Protein AF-A0A0C3DC22-F1 (afdb_monomer_lite)

Structure (mmCIF, N/CA/C/O backbone):
data_AF-A0A0C3DC22-F1
#
_entry.id   AF-A0A0C3DC22-F1
#
loop_
_atom_site.group_PDB
_atom_site.id
_atom_site.type_symbol
_atom_site.label_atom_id
_atom_site.label_alt_id
_atom_site.label_comp_id
_atom_site.label_asym_id
_atom_site.label_entity_id
_atom_site.label_seq_id
_atom_site.pdbx_PD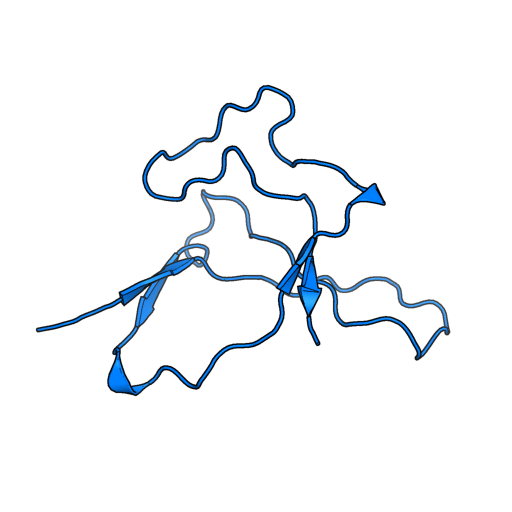B_ins_code
_atom_site.Cartn_x
_atom_site.Cartn_y
_atom_site.Cartn_z
_atom_site.occupancy
_atom_site.B_iso_or_equiv
_atom_site.auth_seq_id
_atom_site.auth_comp_id
_atom_site.auth_asym_id
_atom_site.auth_atom_id
_atom_site.pdbx_PDB_model_num
ATOM 1 N N . ILE A 1 1 ? 4.511 -16.015 -18.039 1.00 81.69 1 ILE A N 1
ATOM 2 C CA . ILE A 1 1 ? 5.370 -15.482 -16.967 1.00 81.69 1 ILE A CA 1
ATOM 3 C C . ILE A 1 1 ? 4.429 -14.809 -16.003 1.00 81.69 1 ILE A C 1
ATOM 5 O O . ILE A 1 1 ? 3.603 -14.022 -16.462 1.00 81.69 1 ILE A O 1
ATOM 9 N N . ASP A 1 2 ? 4.478 -15.214 -14.746 1.00 92.19 2 ASP A N 1
ATOM 10 C CA . ASP A 1 2 ? 3.561 -14.731 -13.723 1.00 92.19 2 ASP A CA 1
ATOM 11 C C . ASP A 1 2 ? 4.272 -13.650 -12.912 1.00 92.19 2 ASP A C 1
ATOM 13 O O . ASP A 1 2 ? 5.479 -13.724 -12.696 1.00 92.19 2 ASP A O 1
ATOM 17 N N . PHE A 1 3 ? 3.544 -12.604 -12.540 1.00 94.06 3 PHE A N 1
ATOM 18 C CA . PHE A 1 3 ? 4.063 -11.500 -11.743 1.00 94.06 3 PHE A CA 1
ATOM 19 C C . PHE A 1 3 ? 2.938 -10.901 -10.909 1.00 94.06 3 PHE A C 1
ATOM 21 O O . PHE A 1 3 ? 1.776 -10.881 -11.324 1.00 94.06 3 PHE A O 1
ATOM 28 N N . LEU A 1 4 ? 3.294 -10.369 -9.747 1.00 94.50 4 LEU A N 1
ATOM 29 C CA . LEU A 1 4 ? 2.402 -9.572 -8.918 1.00 94.50 4 LEU A CA 1
ATOM 30 C C . LEU A 1 4 ? 2.687 -8.099 -9.168 1.00 94.50 4 LEU A C 1
ATOM 32 O O . LEU A 1 4 ? 3.835 -7.673 -9.093 1.00 94.50 4 LEU A O 1
ATOM 36 N N . TRP A 1 5 ? 1.646 -7.320 -9.449 1.00 95.06 5 TRP A N 1
ATOM 37 C CA . TRP A 1 5 ? 1.731 -5.865 -9.406 1.00 95.06 5 TRP A CA 1
ATOM 38 C C . TRP A 1 5 ? 1.474 -5.414 -7.970 1.00 95.06 5 TRP A C 1
ATOM 40 O O . TRP A 1 5 ? 0.404 -5.685 -7.422 1.00 95.06 5 TRP A O 1
ATOM 50 N N . VAL A 1 6 ? 2.463 -4.776 -7.353 1.00 94.56 6 VAL A N 1
ATOM 51 C CA . VAL A 1 6 ? 2.431 -4.399 -5.936 1.00 94.56 6 VAL A CA 1
ATOM 52 C C . VAL A 1 6 ? 2.545 -2.892 -5.766 1.00 94.56 6 VAL A C 1
ATOM 54 O O . VAL A 1 6 ? 3.064 -2.189 -6.636 1.00 94.56 6 VAL A O 1
ATOM 57 N N . ARG A 1 7 ? 2.076 -2.412 -4.615 1.00 95.31 7 ARG A N 1
ATOM 58 C CA . ARG A 1 7 ? 2.243 -1.039 -4.141 1.00 95.31 7 ARG A CA 1
ATOM 59 C C . ARG A 1 7 ? 3.038 -1.070 -2.844 1.00 95.31 7 ARG A C 1
ATOM 61 O O . ARG A 1 7 ? 2.704 -1.841 -1.946 1.00 95.31 7 ARG A O 1
ATOM 68 N N . TRP A 1 8 ? 4.081 -0.259 -2.764 1.00 95.75 8 TRP A N 1
ATOM 69 C CA . TRP A 1 8 ? 5.026 -0.292 -1.656 1.00 95.75 8 TRP A CA 1
ATOM 70 C C . TRP A 1 8 ? 4.616 0.658 -0.536 1.00 95.75 8 TRP A C 1
ATOM 72 O O . TRP A 1 8 ? 4.123 1.755 -0.789 1.00 95.75 8 TRP A O 1
ATOM 82 N N . TYR A 1 9 ? 4.851 0.236 0.702 1.00 95.25 9 TYR A N 1
ATOM 83 C CA . TYR A 1 9 ? 4.846 1.125 1.856 1.00 95.25 9 TYR A CA 1
ATOM 84 C C . TYR A 1 9 ? 6.224 1.770 2.019 1.00 95.25 9 TYR A C 1
ATOM 86 O O . TYR A 1 9 ? 7.244 1.145 1.730 1.00 95.25 9 TYR A O 1
ATOM 94 N N . GLN A 1 10 ? 6.251 2.993 2.537 1.00 94.88 10 GLN A N 1
ATOM 95 C CA . GLN A 1 10 ? 7.456 3.647 3.033 1.00 94.88 10 GLN A CA 1
ATOM 96 C C . GLN A 1 10 ? 7.384 3.773 4.554 1.00 94.88 10 GLN A C 1
ATOM 98 O O . GLN A 1 10 ? 6.313 4.010 5.117 1.00 94.88 10 GLN A O 1
ATOM 103 N N . HIS A 1 11 ? 8.527 3.600 5.212 1.00 92.56 11 HIS A N 1
ATOM 104 C CA . HIS A 1 11 ? 8.636 3.766 6.655 1.00 92.56 11 HIS A CA 1
ATOM 105 C C . HIS A 1 11 ? 8.552 5.248 7.024 1.00 92.56 11 HIS A C 1
ATOM 107 O O . HIS A 1 11 ? 9.206 6.081 6.395 1.00 92.56 11 HIS A O 1
ATOM 113 N N . MET A 1 12 ? 7.762 5.571 8.043 1.00 87.81 12 MET A N 1
ATOM 114 C CA . MET A 1 12 ? 7.743 6.901 8.633 1.00 87.81 12 MET A CA 1
ATOM 115 C C . MET A 1 12 ? 8.756 6.945 9.769 1.00 87.81 12 MET A C 1
ATOM 117 O O . MET A 1 12 ? 8.628 6.237 10.764 1.00 87.81 12 MET A O 1
ATOM 121 N N . GLU A 1 13 ? 9.767 7.798 9.628 1.00 70.88 13 GLU A N 1
ATOM 122 C CA . GLU A 1 13 ? 10.571 8.228 10.768 1.00 70.88 13 GLU A CA 1
ATOM 123 C C . GLU A 1 13 ? 9.692 9.142 11.632 1.00 70.88 13 GLU A C 1
ATOM 125 O O . GLU A 1 13 ? 9.708 10.363 11.492 1.00 70.88 13 GLU A O 1
ATOM 130 N N . GLU A 1 14 ? 8.845 8.567 12.488 1.00 61.84 14 GLU A N 1
ATOM 131 C CA . GLU A 1 14 ? 8.326 9.350 13.605 1.00 61.84 14 GLU A CA 1
ATOM 132 C C . GLU A 1 14 ? 9.528 9.740 14.472 1.00 61.84 14 GLU A C 1
ATOM 134 O O . GLU A 1 14 ? 10.364 8.892 14.800 1.00 61.84 14 GLU A O 1
ATOM 139 N N . ASP A 1 15 ? 9.616 11.024 14.845 1.00 51.62 15 ASP A N 1
ATOM 140 C CA . ASP A 1 15 ? 10.436 11.490 15.964 1.00 51.62 15 ASP A CA 1
ATOM 141 C C . ASP A 1 15 ? 9.920 10.774 17.219 1.00 51.62 15 ASP A C 1
ATOM 143 O O . ASP A 1 15 ? 9.123 11.308 17.995 1.00 51.62 15 ASP A O 1
ATOM 147 N N . ALA A 1 16 ? 10.324 9.516 17.390 1.00 50.28 16 ALA A N 1
ATOM 148 C CA . ALA A 1 16 ? 10.020 8.688 18.534 1.00 50.28 16 ALA A CA 1
ATOM 149 C C . ALA A 1 16 ? 10.793 9.276 19.711 1.00 50.28 16 ALA A C 1
ATOM 151 O O . ALA A 1 16 ? 11.876 8.827 20.095 1.00 50.28 16 ALA A O 1
ATOM 152 N N . GLY A 1 17 ? 10.244 10.348 20.271 1.00 47.62 17 GLY A N 1
ATOM 153 C CA . GLY A 1 17 ? 10.630 10.868 21.559 1.00 47.62 17 GLY A CA 1
ATOM 154 C C . GLY A 1 17 ? 10.440 9.763 22.585 1.00 47.62 17 GLY A C 1
ATOM 155 O O . GLY A 1 17 ? 9.350 9.597 23.107 1.00 47.62 17 GLY A O 1
ATOM 156 N N . LEU A 1 18 ? 11.513 9.025 22.868 1.00 45.41 18 LEU A N 1
ATOM 157 C CA . LEU A 1 18 ? 11.738 8.238 24.084 1.00 45.41 18 LEU A CA 1
ATOM 158 C C . LEU A 1 18 ? 10.655 7.220 24.489 1.00 45.41 18 LEU A C 1
ATOM 160 O O . LEU A 1 18 ? 10.715 6.739 25.618 1.00 45.41 18 LEU A O 1
ATOM 164 N N . ASP A 1 19 ? 9.721 6.842 23.618 1.00 53.34 19 ASP A N 1
ATOM 165 C CA . ASP A 1 19 ? 8.739 5.802 23.929 1.00 53.34 19 ASP A CA 1
ATOM 166 C C . ASP A 1 19 ? 8.970 4.583 23.033 1.00 53.34 19 ASP A C 1
ATOM 168 O O . ASP A 1 19 ? 8.384 4.419 21.967 1.00 53.34 19 ASP A O 1
ATOM 172 N N . ALA A 1 20 ? 9.879 3.711 23.477 1.00 57.34 20 ALA A N 1
ATOM 173 C CA . ALA A 1 20 ? 10.307 2.482 22.798 1.00 57.34 20 ALA A CA 1
ATOM 174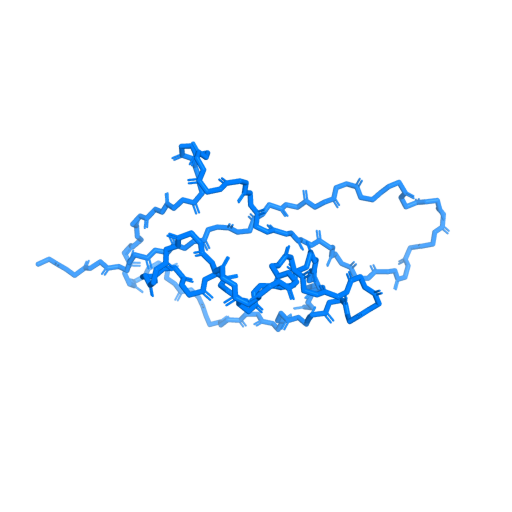 C C . ALA A 1 20 ? 9.208 1.393 22.693 1.00 57.34 20 ALA A C 1
ATOM 176 O O . ALA A 1 20 ? 9.519 0.215 22.525 1.00 57.34 20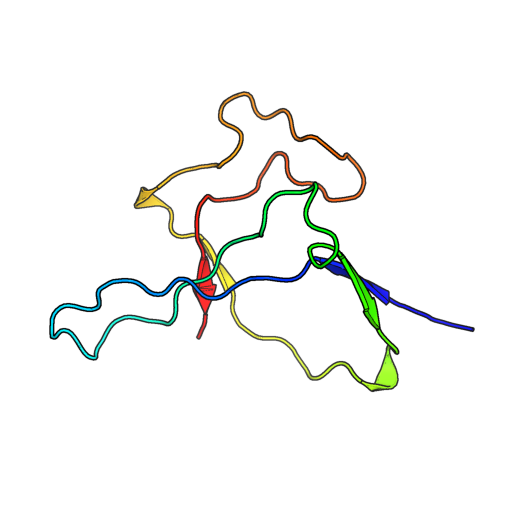 ALA A O 1
ATOM 177 N N . SER A 1 21 ? 7.937 1.775 22.845 1.00 64.38 21 SER A N 1
ATOM 178 C CA . SER A 1 21 ? 6.774 0.882 22.895 1.00 64.38 21 SER A CA 1
ATOM 179 C C . SER A 1 21 ? 5.787 1.092 21.737 1.00 64.38 21 SER A C 1
ATOM 181 O O . SER A 1 21 ? 4.744 0.438 21.717 1.00 64.38 21 SER A O 1
ATOM 183 N N . ALA A 1 22 ? 6.066 2.007 20.802 1.00 73.94 22 ALA A N 1
ATOM 184 C CA . ALA A 1 22 ? 5.220 2.236 19.629 1.00 73.94 22 ALA A CA 1
ATOM 185 C C . ALA A 1 22 ? 5.546 1.238 18.502 1.00 73.94 22 ALA A C 1
ATOM 187 O O . ALA A 1 22 ? 6.705 0.882 18.304 1.00 73.94 22 ALA A O 1
ATOM 188 N N . LEU A 1 23 ? 4.512 0.773 17.789 1.00 86.19 23 LEU A N 1
ATOM 189 C CA . LEU A 1 23 ? 4.668 -0.055 16.587 1.00 86.19 23 LEU A CA 1
ATOM 190 C C . LEU A 1 23 ? 5.260 0.773 15.443 1.00 86.19 23 LEU A C 1
ATOM 192 O O . LEU A 1 23 ? 4.966 1.967 15.344 1.00 86.19 23 LEU A O 1
ATOM 196 N N . ASP A 1 24 ? 6.004 0.118 14.549 1.00 89.25 24 ASP A N 1
ATOM 197 C CA . ASP A 1 24 ? 6.518 0.754 13.336 1.00 89.25 24 ASP A CA 1
ATOM 198 C C . ASP A 1 24 ? 5.362 1.337 12.515 1.00 89.25 24 ASP A C 1
ATOM 200 O O . ASP A 1 24 ? 4.311 0.706 12.331 1.00 89.25 24 ASP A O 1
ATOM 204 N N . CYS A 1 25 ? 5.566 2.558 12.027 1.00 91.25 25 CYS A N 1
ATOM 205 C CA . CYS A 1 25 ? 4.576 3.315 11.279 1.00 91.25 25 CYS A CA 1
ATOM 206 C C . CYS A 1 25 ? 4.989 3.401 9.809 1.00 91.25 25 CYS A C 1
ATOM 208 O O . CYS A 1 25 ? 6.138 3.695 9.474 1.00 91.25 25 CYS A O 1
ATOM 210 N N . VAL A 1 26 ? 4.039 3.158 8.912 1.00 94.94 26 VAL A N 1
ATOM 211 C CA . VAL A 1 26 ? 4.243 3.213 7.466 1.00 94.94 26 VAL A CA 1
ATOM 212 C C . VAL A 1 26 ? 3.120 3.977 6.778 1.00 94.94 26 VAL A C 1
ATOM 214 O O . VAL A 1 26 ? 1.998 4.074 7.277 1.00 94.94 26 VAL A O 1
ATOM 217 N N . CYS A 1 27 ? 3.394 4.490 5.586 1.00 95.75 27 CYS A N 1
ATOM 218 C CA . CYS A 1 27 ? 2.381 5.068 4.708 1.00 95.75 27 CYS A CA 1
ATOM 219 C C . CYS A 1 27 ? 2.650 4.696 3.251 1.00 95.75 27 CYS A C 1
ATOM 221 O O . CYS A 1 27 ? 3.696 4.136 2.920 1.00 95.75 27 CYS A O 1
ATOM 223 N N . PHE A 1 28 ? 1.706 4.997 2.363 1.00 96.00 28 PHE A N 1
ATOM 224 C CA . PHE A 1 28 ? 1.986 4.921 0.936 1.00 96.00 28 PHE A CA 1
ATOM 225 C C . PHE A 1 28 ? 2.752 6.173 0.484 1.00 96.00 28 PHE A C 1
ATOM 227 O O . PHE A 1 28 ? 2.368 7.285 0.858 1.00 96.00 28 PHE A O 1
ATOM 234 N N . PRO A 1 29 ? 3.800 6.033 -0.345 1.00 95.00 29 PRO A N 1
ATOM 235 C CA . PRO A 1 29 ? 4.414 7.178 -1.000 1.00 95.00 29 PRO A CA 1
ATOM 236 C C . PRO A 1 29 ? 3.420 7.840 -1.973 1.00 95.00 29 PRO A C 1
ATOM 238 O O . PRO A 1 29 ? 2.412 7.229 -2.361 1.00 95.00 29 PRO A O 1
ATOM 241 N N . PRO A 1 30 ? 3.685 9.090 -2.401 1.00 92.94 30 PRO A N 1
ATOM 242 C CA . PRO A 1 30 ? 2.883 9.747 -3.425 1.00 92.94 30 PRO A CA 1
ATOM 243 C C . PRO A 1 30 ? 2.734 8.868 -4.673 1.00 92.94 30 PRO A C 1
ATOM 245 O O . PRO A 1 30 ? 3.699 8.272 -5.135 1.00 92.94 30 PRO A O 1
ATOM 248 N N . MET A 1 31 ? 1.545 8.836 -5.284 1.00 91.50 31 MET A N 1
ATOM 249 C CA . MET A 1 31 ? 1.301 7.992 -6.468 1.00 91.50 31 MET A CA 1
ATOM 250 C C . MET A 1 31 ? 2.198 8.308 -7.675 1.00 91.50 31 MET A C 1
ATOM 252 O O . MET A 1 31 ? 2.336 7.470 -8.560 1.00 91.50 31 MET A O 1
ATOM 256 N N . ALA A 1 32 ? 2.760 9.518 -7.731 1.00 92.50 32 ALA A N 1
ATOM 257 C CA . ALA A 1 32 ? 3.678 9.943 -8.783 1.00 92.50 32 ALA A CA 1
ATOM 258 C C . ALA A 1 32 ? 5.140 9.537 -8.521 1.00 92.50 32 ALA A C 1
ATOM 260 O O . ALA A 1 32 ? 5.991 9.804 -9.367 1.00 92.50 32 ALA A O 1
ATOM 261 N N . ASP A 1 33 ? 5.435 8.941 -7.364 1.00 95.12 33 ASP A N 1
ATOM 262 C CA . ASP A 1 33 ? 6.764 8.439 -7.035 1.00 95.12 33 ASP A CA 1
ATOM 263 C C . ASP A 1 33 ? 7.105 7.221 -7.908 1.00 95.12 33 ASP A C 1
ATOM 265 O O . ASP A 1 33 ? 6.294 6.304 -8.076 1.00 95.12 33 ASP A O 1
ATOM 269 N N . GLU A 1 34 ? 8.310 7.213 -8.478 1.00 94.19 34 GLU A N 1
ATOM 270 C CA . GLU A 1 34 ? 8.769 6.153 -9.381 1.00 94.19 34 GLU A CA 1
ATOM 271 C C . GLU A 1 34 ? 8.925 4.789 -8.691 1.00 94.19 34 GLU A C 1
ATOM 273 O O . GLU A 1 34 ? 8.926 3.752 -9.356 1.00 94.19 34 GLU A O 1
ATOM 278 N N . HIS A 1 35 ? 8.998 4.778 -7.361 1.00 94.25 35 HIS A N 1
ATOM 279 C CA . HIS A 1 35 ? 9.114 3.594 -6.524 1.00 94.25 35 HIS A CA 1
ATOM 280 C C . HIS A 1 35 ? 7.823 3.270 -5.761 1.00 94.25 35 HIS A C 1
ATOM 282 O O . HIS A 1 35 ? 7.822 2.362 -4.934 1.00 94.25 35 HIS A O 1
ATOM 288 N N . ALA A 1 36 ? 6.699 3.942 -6.046 1.00 95.38 36 ALA A N 1
ATOM 289 C CA . ALA A 1 36 ? 5.419 3.637 -5.397 1.00 95.38 36 ALA A CA 1
ATOM 290 C C . ALA A 1 36 ? 4.864 2.252 -5.769 1.00 95.38 36 ALA A C 1
ATOM 292 O O . ALA A 1 36 ? 4.150 1.632 -4.978 1.00 95.38 36 ALA A O 1
ATOM 293 N N . PHE A 1 37 ? 5.192 1.760 -6.966 1.00 96.81 37 PHE A N 1
ATOM 294 C CA . PHE A 1 37 ? 4.706 0.489 -7.497 1.00 96.81 37 PHE A CA 1
ATOM 295 C C . PHE A 1 37 ? 5.850 -0.357 -8.042 1.00 96.81 37 PHE A C 1
ATOM 297 O O . PHE A 1 37 ? 6.892 0.155 -8.445 1.00 96.81 37 PHE A O 1
ATOM 304 N N . GLY A 1 38 ? 5.637 -1.668 -8.101 1.00 96.00 38 GLY A N 1
ATOM 305 C CA . GLY A 1 38 ? 6.608 -2.595 -8.666 1.00 96.00 38 GLY A CA 1
ATOM 306 C C . GLY A 1 38 ? 5.983 -3.888 -9.161 1.00 96.00 38 GLY A C 1
ATOM 307 O O . GLY A 1 38 ? 4.776 -4.110 -9.039 1.00 96.00 38 GLY A O 1
ATOM 308 N N . PHE A 1 39 ? 6.840 -4.741 -9.713 1.00 96.19 39 PHE A N 1
ATOM 309 C CA . PHE A 1 39 ? 6.505 -6.112 -10.069 1.00 96.19 39 PHE A CA 1
ATOM 310 C C . PHE A 1 39 ? 7.374 -7.069 -9.262 1.00 96.19 39 PHE A C 1
ATOM 312 O O . PHE A 1 39 ? 8.582 -6.861 -9.169 1.00 96.19 39 PHE A O 1
ATOM 319 N N . VAL A 1 40 ? 6.753 -8.091 -8.679 1.00 94.44 40 VAL A N 1
ATOM 320 C CA . VAL A 1 40 ? 7.420 -9.086 -7.829 1.00 94.44 40 VAL A CA 1
ATOM 321 C C . VAL A 1 40 ? 7.119 -10.485 -8.356 1.00 94.44 40 VAL A C 1
ATOM 323 O O . VAL A 1 40 ? 6.006 -10.742 -8.832 1.00 94.44 40 VAL A O 1
ATOM 326 N N . ASP A 1 41 ? 8.113 -11.370 -8.293 1.00 95.25 41 ASP A N 1
ATOM 327 C CA . ASP A 1 41 ? 7.927 -12.793 -8.569 1.00 95.25 41 ASP A CA 1
ATOM 328 C C . ASP A 1 41 ? 7.057 -13.407 -7.454 1.00 95.25 41 ASP A C 1
ATOM 330 O O . ASP A 1 41 ? 7.370 -13.222 -6.275 1.00 95.25 41 ASP A O 1
ATOM 334 N N . PRO A 1 42 ? 5.950 -14.103 -7.773 1.00 94.19 42 PRO A N 1
ATOM 335 C CA . PRO A 1 42 ? 5.136 -14.766 -6.759 1.00 94.19 42 PRO A CA 1
ATOM 336 C C . PRO A 1 42 ? 5.931 -15.681 -5.812 1.00 94.19 42 PRO A C 1
ATOM 338 O O . PRO A 1 42 ? 5.538 -15.811 -4.651 1.00 94.19 42 PRO A O 1
ATOM 341 N N . ASP A 1 43 ? 7.039 -16.274 -6.271 1.00 93.88 43 ASP A N 1
ATOM 342 C CA . ASP A 1 43 ? 7.888 -17.164 -5.468 1.00 93.88 43 ASP A CA 1
ATOM 343 C C . ASP A 1 43 ? 8.716 -16.415 -4.398 1.00 93.88 43 ASP A C 1
ATOM 345 O O . ASP A 1 43 ? 9.176 -17.033 -3.436 1.00 93.88 43 ASP A O 1
ATOM 349 N N . ASP A 1 44 ? 8.852 -15.086 -4.506 1.00 92.88 44 ASP A N 1
ATOM 350 C CA . ASP A 1 44 ? 9.587 -14.236 -3.554 1.00 92.88 44 ASP A CA 1
ATOM 351 C C . ASP A 1 44 ? 8.713 -13.726 -2.387 1.00 92.88 44 ASP A C 1
ATOM 353 O O . ASP A 1 44 ? 9.199 -13.041 -1.481 1.00 92.88 44 ASP A O 1
ATOM 357 N N . VAL A 1 45 ? 7.409 -14.029 -2.377 1.00 90.44 45 VAL A N 1
ATOM 358 C CA . VAL A 1 45 ? 6.474 -13.499 -1.373 1.00 90.44 45 VAL A CA 1
ATOM 359 C C . VAL A 1 45 ? 6.370 -14.415 -0.152 1.00 90.44 45 VAL A C 1
ATOM 361 O O . VAL A 1 45 ? 5.840 -15.525 -0.209 1.00 90.44 45 VAL A O 1
ATOM 364 N N . LEU A 1 46 ? 6.812 -13.907 1.000 1.00 87.75 46 LEU A N 1
ATOM 365 C CA . LEU A 1 46 ? 6.606 -14.548 2.302 1.00 87.75 46 LEU A CA 1
ATOM 366 C C . LEU A 1 46 ? 5.193 -14.278 2.847 1.00 87.75 46 LEU A C 1
ATOM 368 O O . LEU A 1 46 ? 4.545 -13.290 2.500 1.00 87.75 46 LEU A O 1
ATOM 372 N N . TRP A 1 47 ? 4.700 -15.172 3.712 1.00 73.88 47 TRP A N 1
ATOM 373 C CA . TRP A 1 47 ? 3.357 -15.055 4.291 1.00 73.88 47 TRP A CA 1
ATOM 374 C C . TRP A 1 47 ? 3.245 -13.795 5.162 1.00 73.88 47 TRP A C 1
ATOM 376 O O . TRP A 1 47 ? 4.160 -13.473 5.915 1.00 73.88 47 TRP A O 1
ATOM 386 N N . GLY A 1 48 ? 2.136 -13.072 4.970 1.00 77.44 48 GLY A N 1
ATOM 387 C CA . GLY A 1 48 ? 2.023 -11.631 5.208 1.00 77.44 48 GLY A CA 1
ATOM 388 C C . GLY A 1 48 ? 2.159 -11.136 6.649 1.00 77.44 48 GLY A C 1
ATOM 389 O O . GLY A 1 48 ? 2.192 -11.901 7.608 1.00 77.44 48 GLY A O 1
ATOM 390 N N . CYS A 1 49 ? 2.194 -9.811 6.776 1.00 85.94 49 CYS A N 1
ATOM 391 C CA . CYS A 1 49 ? 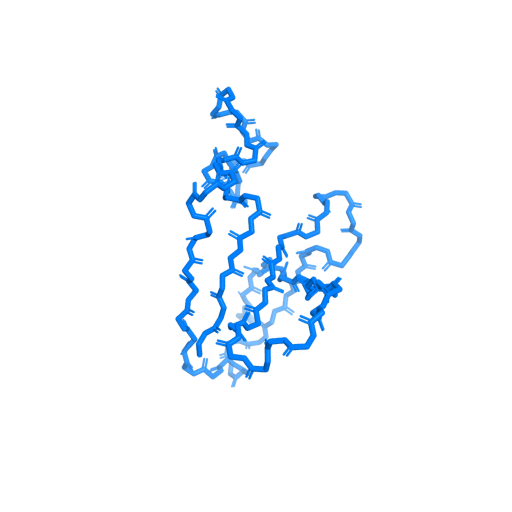2.206 -9.073 8.036 1.00 85.94 49 CYS A CA 1
ATOM 392 C C . CYS A 1 49 ? 0.814 -8.523 8.387 1.00 85.94 49 CYS A C 1
ATOM 394 O O . CYS A 1 49 ? -0.096 -8.489 7.551 1.00 85.94 49 CYS A O 1
ATOM 396 N N . HIS A 1 50 ? 0.640 -8.079 9.633 1.00 91.44 50 HIS A N 1
ATOM 397 C CA . HIS A 1 50 ? -0.588 -7.414 10.055 1.00 91.44 50 HIS A CA 1
ATOM 398 C C . HIS A 1 50 ? -0.438 -5.897 9.910 1.00 91.44 50 HIS A C 1
ATOM 400 O O . HIS A 1 50 ? 0.316 -5.269 10.649 1.00 91.44 50 HIS A O 1
ATOM 406 N N . ILE A 1 51 ? -1.171 -5.327 8.952 1.00 94.06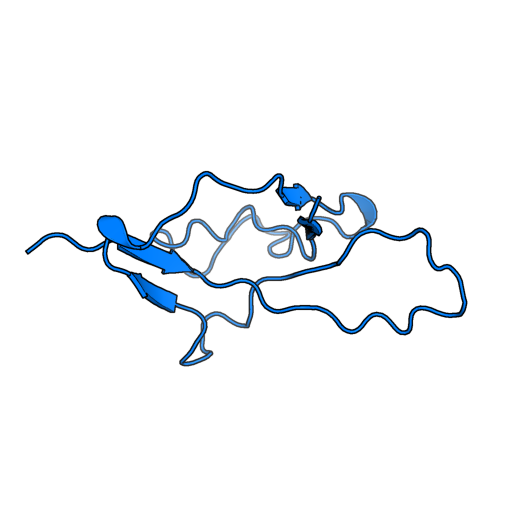 51 ILE A N 1
ATOM 407 C CA . ILE A 1 51 ? -1.216 -3.887 8.685 1.00 94.06 51 ILE A CA 1
ATOM 408 C C . ILE A 1 51 ? -2.491 -3.312 9.301 1.00 94.06 51 ILE A C 1
ATOM 410 O O . ILE A 1 51 ? -3.598 -3.728 8.950 1.00 94.06 51 ILE A O 1
ATOM 414 N N . ILE A 1 52 ? -2.342 -2.354 10.214 1.00 94.88 52 ILE A N 1
ATOM 415 C CA . ILE A 1 52 ? -3.454 -1.773 10.974 1.00 94.88 52 ILE A CA 1
ATOM 416 C C . ILE A 1 52 ? -3.576 -0.288 10.638 1.00 94.88 52 ILE A C 1
ATOM 418 O O . ILE A 1 52 ? -2.644 0.460 10.913 1.00 94.88 52 ILE A O 1
ATOM 422 N N . PRO A 1 53 ? -4.717 0.183 10.117 1.00 95.75 53 PRO A N 1
ATOM 423 C CA . PRO A 1 53 ? -4.958 1.610 9.951 1.00 95.75 53 PRO A CA 1
ATOM 424 C C . PRO A 1 53 ? -4.766 2.422 11.235 1.00 95.75 53 PRO A C 1
ATOM 426 O O . PRO A 1 53 ? -5.329 2.092 12.284 1.00 95.75 53 PRO A O 1
ATOM 429 N N . GLN A 1 54 ? -4.056 3.544 11.149 1.00 94.00 54 GLN A N 1
ATOM 430 C CA . GLN A 1 54 ? -3.999 4.516 12.237 1.00 94.00 54 GLN A CA 1
ATOM 431 C C . GLN A 1 54 ? -5.243 5.415 12.183 1.00 94.00 54 GLN A C 1
ATOM 433 O O . GLN A 1 54 ? -5.228 6.525 11.651 1.00 94.00 54 GLN A O 1
ATOM 438 N N . PHE A 1 55 ? -6.345 4.922 12.755 1.00 92.88 55 PHE A N 1
ATOM 439 C CA . PHE A 1 55 ? -7.671 5.549 12.659 1.00 92.88 55 PHE A CA 1
ATOM 440 C C . PHE A 1 55 ? -7.722 7.023 13.088 1.00 92.88 55 PHE A C 1
ATOM 442 O O . PHE A 1 55 ? -8.553 7.771 12.579 1.00 92.88 55 PHE A O 1
ATOM 449 N N . LEU A 1 56 ? -6.839 7.447 14.002 1.00 92.06 56 LEU A N 1
ATOM 450 C CA . LEU A 1 56 ? -6.778 8.819 14.513 1.00 92.06 56 LEU A CA 1
ATOM 451 C C . LEU A 1 56 ? -6.565 9.862 13.404 1.00 92.06 56 LEU A C 1
ATOM 453 O O . LEU A 1 56 ? -7.106 10.960 13.499 1.00 92.06 56 LEU A O 1
ATOM 457 N N . HIS A 1 57 ? -5.807 9.517 12.360 1.00 90.25 57 HIS A N 1
ATOM 458 C CA . HIS A 1 57 ? -5.476 10.441 11.275 1.00 90.25 57 HIS A CA 1
ATOM 459 C C . HIS A 1 57 ? -6.493 10.432 10.129 1.00 90.25 57 HIS A C 1
ATOM 461 O O . HIS A 1 57 ? -6.460 11.323 9.288 1.00 90.25 57 HIS A O 1
ATOM 467 N N . GLY A 1 58 ? -7.435 9.485 10.116 1.00 93.75 58 GLY A N 1
ATOM 468 C CA . GLY A 1 58 ? -8.469 9.411 9.088 1.00 93.75 58 GLY A CA 1
ATOM 469 C C . GLY A 1 58 ? -7.970 8.936 7.717 1.00 93.75 58 GLY A C 1
ATOM 470 O O . GLY A 1 58 ? -6.842 8.460 7.555 1.00 93.75 58 GLY A O 1
ATOM 471 N N . LEU A 1 59 ? -8.862 9.042 6.730 1.00 95.44 59 LEU A N 1
ATOM 472 C CA . LEU A 1 59 ? -8.595 8.675 5.340 1.00 95.44 59 LEU A CA 1
ATOM 473 C C . LEU A 1 59 ? -7.796 9.767 4.627 1.00 95.44 59 LEU A C 1
ATOM 475 O O . LEU A 1 59 ? -8.081 10.951 4.792 1.00 95.44 59 LEU A O 1
ATOM 479 N N . GLN A 1 60 ? -6.875 9.349 3.763 1.00 94.06 60 GLN A N 1
ATOM 480 C CA . GLN A 1 60 ? -6.081 10.223 2.904 1.00 94.06 60 GLN A CA 1
ATOM 481 C C . GLN A 1 60 ? -6.953 10.989 1.894 1.00 94.06 60 GLN A C 1
ATOM 483 O O . GLN A 1 60 ? -6.693 12.155 1.598 1.00 94.06 60 GLN A O 1
ATOM 488 N N . HIS A 1 61 ? -8.008 10.345 1.388 1.00 92.81 61 HIS A N 1
ATOM 489 C CA . HIS A 1 61 ? -8.938 10.906 0.408 1.00 92.81 61 HIS A CA 1
ATOM 490 C C . HIS A 1 61 ? -10.300 11.169 1.063 1.00 92.81 61 HIS A C 1
ATOM 492 O O . HIS A 1 61 ? -11.197 10.329 1.038 1.00 92.81 61 HIS A O 1
ATOM 498 N N . LEU A 1 62 ? -10.463 12.345 1.678 1.00 89.44 62 LEU A N 1
ATOM 499 C CA . LEU A 1 62 ? -11.682 12.706 2.426 1.00 89.44 62 LEU A CA 1
ATOM 500 C C . LEU A 1 62 ? -12.950 12.782 1.560 1.00 89.44 62 LEU A C 1
ATOM 502 O O . LEU A 1 62 ? -14.058 12.626 2.070 1.00 89.44 62 LEU A O 1
ATOM 506 N N . ASP A 1 63 ? -12.800 13.025 0.261 1.00 91.12 63 ASP A N 1
ATOM 507 C CA . ASP A 1 63 ? -13.890 13.028 -0.717 1.00 91.12 63 ASP A CA 1
ATOM 508 C C . ASP A 1 63 ? -14.218 11.623 -1.256 1.00 91.12 63 ASP A C 1
ATOM 510 O O . ASP A 1 63 ? -15.103 11.475 -2.102 1.00 91.12 63 ASP A O 1
ATOM 514 N N . GLY A 1 64 ? -13.504 10.591 -0.789 1.00 87.56 64 GLY A N 1
ATOM 515 C CA . GLY A 1 64 ? -13.620 9.217 -1.269 1.00 87.56 64 GLY A CA 1
ATOM 516 C C . GLY A 1 64 ? -13.199 9.045 -2.728 1.00 87.56 64 GLY A C 1
ATOM 517 O O . GLY A 1 64 ? -13.551 8.041 -3.349 1.00 87.56 64 GLY A O 1
ATOM 518 N N . THR A 1 65 ? -12.486 10.016 -3.302 1.00 92.19 65 THR A N 1
ATOM 519 C CA . THR A 1 65 ? -12.036 9.986 -4.691 1.00 92.19 65 THR A CA 1
ATOM 520 C C . THR A 1 65 ? -10.527 9.772 -4.729 1.00 92.19 65 THR A C 1
ATOM 522 O O . THR A 1 65 ? -9.727 10.688 -4.549 1.00 92.19 65 THR A O 1
ATOM 525 N N . GLY A 1 66 ? -10.145 8.519 -4.974 1.00 90.75 66 GLY A N 1
ATOM 526 C CA . GLY A 1 66 ? -8.763 8.147 -5.262 1.00 90.75 66 GLY A CA 1
ATOM 527 C C . GLY A 1 66 ? -8.324 8.586 -6.661 1.00 90.75 66 GLY A C 1
ATOM 528 O O . GLY A 1 66 ? -9.139 8.910 -7.530 1.00 90.75 66 GLY A O 1
ATOM 529 N N . ILE A 1 67 ? -7.021 8.557 -6.895 1.00 92.50 67 ILE A N 1
ATOM 53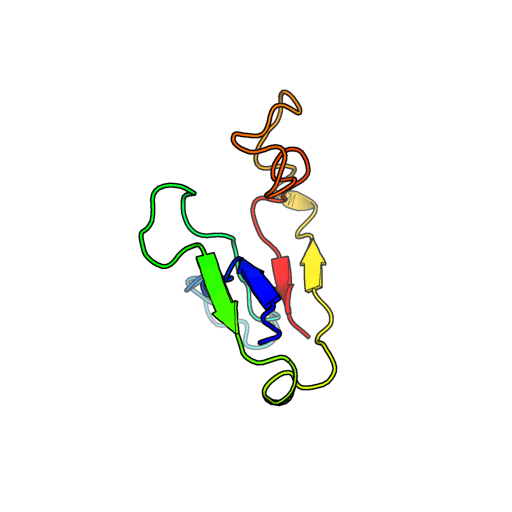0 C CA . ILE A 1 67 ? -6.377 8.854 -8.173 1.00 92.50 67 ILE A CA 1
ATOM 531 C C . ILE A 1 67 ? -6.529 7.666 -9.130 1.00 92.50 67 ILE A C 1
ATOM 533 O O . ILE A 1 67 ? -6.749 7.858 -10.329 1.00 92.50 67 ILE A O 1
ATOM 537 N N . SER A 1 68 ? -6.418 6.430 -8.632 1.00 91.44 68 SER A N 1
ATOM 538 C CA . SER A 1 68 ? -6.365 5.229 -9.466 1.00 91.44 68 SER A CA 1
ATOM 539 C C . SER A 1 68 ? -7.305 4.137 -8.980 1.00 91.44 68 SER A C 1
ATOM 541 O O . SER A 1 68 ? -7.116 3.498 -7.947 1.00 91.44 68 SER A O 1
ATOM 543 N N . ARG A 1 69 ? -8.268 3.789 -9.838 1.00 89.62 69 ARG A N 1
ATOM 544 C CA . ARG A 1 69 ? -9.163 2.645 -9.603 1.00 89.62 69 ARG A CA 1
ATOM 545 C C . ARG A 1 69 ? -8.421 1.314 -9.475 1.00 89.62 69 ARG A C 1
ATOM 547 O O . ARG A 1 69 ? -8.941 0.414 -8.825 1.00 89.62 69 ARG A O 1
ATOM 554 N N . CYS A 1 70 ? -7.249 1.183 -10.099 1.00 91.25 70 CYS A N 1
ATOM 555 C CA . CYS A 1 70 ? -6.432 -0.025 -9.999 1.00 91.25 70 CYS A CA 1
ATOM 556 C C . CYS A 1 70 ? -5.719 -0.110 -8.646 1.00 91.25 70 CYS A C 1
ATOM 558 O O . CYS A 1 70 ? -5.623 -1.198 -8.094 1.00 91.25 70 CYS A O 1
ATOM 560 N N . ALA A 1 71 ? -5.251 1.024 -8.113 1.00 92.25 71 ALA A N 1
ATOM 561 C CA . ALA A 1 71 ? -4.604 1.078 -6.802 1.00 92.25 71 ALA A CA 1
ATOM 562 C C . ALA A 1 71 ? -5.609 1.031 -5.638 1.00 92.25 71 ALA A C 1
ATOM 564 O O . ALA A 1 71 ? -5.216 0.714 -4.522 1.00 92.25 71 ALA A O 1
ATOM 565 N N . GLN A 1 72 ? -6.888 1.330 -5.910 1.00 92.50 72 GLN A N 1
ATOM 566 C CA . GLN A 1 72 ? -7.970 1.376 -4.919 1.00 92.50 72 GLN A CA 1
ATOM 567 C C . GLN A 1 72 ? -7.690 2.355 -3.763 1.00 92.50 72 GLN A C 1
ATOM 569 O O . GLN A 1 72 ? -8.152 2.157 -2.644 1.00 92.50 72 GLN A O 1
ATOM 574 N N . ASP A 1 73 ? -6.992 3.452 -4.061 1.00 94.31 73 ASP A N 1
ATOM 575 C CA . ASP A 1 73 ? -6.454 4.410 -3.087 1.00 94.31 73 ASP A CA 1
ATOM 576 C C . ASP A 1 73 ? -7.515 5.301 -2.420 1.00 94.31 73 ASP A C 1
ATOM 578 O O . ASP A 1 73 ? -7.260 5.943 -1.409 1.00 94.31 73 ASP A O 1
ATOM 582 N N . ALA A 1 74 ? -8.748 5.294 -2.929 1.00 94.56 74 ALA A N 1
ATOM 583 C CA . ALA A 1 74 ? -9.869 6.056 -2.374 1.00 94.56 74 ALA A CA 1
ATOM 584 C C . ALA A 1 74 ? -10.147 5.783 -0.881 1.00 94.56 74 ALA A C 1
ATOM 586 O O . ALA A 1 74 ? -10.751 6.616 -0.208 1.00 94.56 74 ALA A O 1
ATOM 587 N N . LEU A 1 75 ? -9.756 4.605 -0.386 1.00 93.56 75 LEU A N 1
ATOM 588 C CA . LEU A 1 75 ? -9.958 4.169 0.997 1.00 93.56 75 LEU A CA 1
ATOM 589 C C . LEU A 1 75 ? -8.647 4.093 1.789 1.00 93.56 75 LEU A C 1
ATOM 591 O O . LEU A 1 75 ? -8.629 3.506 2.873 1.00 93.56 75 LEU A O 1
ATOM 595 N N . ASP A 1 76 ? -7.563 4.666 1.265 1.00 95.44 76 ASP A N 1
ATOM 596 C CA . ASP A 1 76 ? -6.291 4.698 1.971 1.00 95.44 76 ASP A CA 1
ATOM 597 C C . ASP A 1 76 ? -6.403 5.525 3.251 1.00 95.44 76 ASP A C 1
ATOM 599 O O . ASP A 1 76 ? -6.980 6.615 3.275 1.00 95.44 76 ASP A O 1
ATOM 603 N N . TRP A 1 77 ? -5.793 5.021 4.315 1.00 96.19 77 TRP A N 1
ATOM 604 C CA . TRP A 1 77 ? -5.508 5.774 5.527 1.00 96.19 77 TRP A CA 1
ATOM 605 C C . TRP A 1 77 ? -4.210 6.551 5.366 1.00 96.19 77 TRP A C 1
ATOM 607 O O . TRP A 1 77 ? -3.313 6.129 4.637 1.00 96.19 77 TRP A O 1
ATOM 617 N N . HIS A 1 78 ? -4.092 7.662 6.091 1.00 94.88 78 HIS A N 1
ATOM 618 C CA . HIS A 1 78 ? -2.855 8.443 6.102 1.00 94.88 78 HIS A CA 1
ATOM 619 C C . HIS A 1 78 ? -1.641 7.623 6.562 1.00 94.88 78 HIS A C 1
ATOM 621 O O . HIS A 1 78 ? -0.546 7.793 6.029 1.00 94.88 78 HIS A O 1
ATOM 627 N N . PHE A 1 79 ? -1.848 6.731 7.532 1.00 95.06 79 PHE A N 1
ATOM 628 C CA . PHE A 1 79 ? -0.794 5.927 8.135 1.00 95.06 79 PHE A CA 1
ATOM 629 C C . PHE A 1 79 ? -1.321 4.565 8.575 1.00 95.06 79 PHE A C 1
ATOM 631 O O . PHE A 1 79 ? -2.518 4.386 8.839 1.00 95.06 79 PHE A O 1
ATOM 638 N N . TYR A 1 80 ? -0.395 3.625 8.713 1.00 95.50 80 TYR A N 1
ATOM 639 C CA . TYR A 1 80 ? -0.642 2.268 9.159 1.00 95.50 80 TYR A CA 1
ATOM 640 C C . TYR A 1 80 ? 0.446 1.826 10.135 1.00 95.50 80 TYR A C 1
ATOM 642 O O . TYR A 1 80 ? 1.612 2.167 9.965 1.00 95.50 80 TYR A O 1
ATOM 650 N N . TYR A 1 81 ? 0.070 1.016 11.116 1.00 93.75 81 TYR A N 1
ATOM 651 C CA . TYR A 1 81 ? 1.002 0.298 11.974 1.00 93.75 81 TYR A CA 1
ATOM 652 C C . TYR A 1 81 ? 1.309 -1.089 11.414 1.00 93.75 81 TYR A C 1
ATOM 654 O O . TYR A 1 81 ? 0.425 -1.738 10.843 1.00 93.75 81 TYR A O 1
ATOM 662 N N . VAL A 1 82 ? 2.534 -1.555 11.643 1.00 91.75 82 VAL A N 1
ATOM 663 C CA . VAL A 1 82 ? 3.000 -2.908 11.315 1.00 91.75 82 VAL A CA 1
ATOM 664 C C . VAL A 1 82 ? 3.290 -3.671 12.613 1.00 91.75 82 VAL A C 1
ATOM 666 O O . VAL A 1 82 ? 3.860 -3.106 13.544 1.00 91.75 82 VAL A O 1
ATOM 669 N N . ASN A 1 83 ? 2.874 -4.938 12.690 1.00 86.19 83 ASN A N 1
ATOM 670 C CA . ASN A 1 83 ? 3.165 -5.867 13.797 1.00 86.19 83 ASN A CA 1
ATOM 671 C C . ASN A 1 83 ? 3.988 -7.057 13.301 1.00 86.19 83 ASN A C 1
ATOM 673 O O . ASN A 1 83 ? 3.656 -7.547 12.193 1.00 86.19 83 ASN A O 1
#

Secondary structure (DSSP, 8-state):
---EEEE--EE------S-TTPPPEEEPPPTT-TTSEEEE-GGG-PSPP-EEE-GGG-BS-TTS--S-TTTTGGG-BS-EEE-

Foldseek 3Di:
DDKDKDFDKDWDPDPPPPDPPDFTKIFQDPPPDPRRIDIDDPVPDDDDWDKAAPPVQPQPQPVLDDPDPVVSNSRGHRMIGTD

Radius of gyration: 14.46 Å; chains: 1; bounding box: 26×30×41 Å

pLDDT: mean 88.23, std 12.35, range [45.41, 96.81]

Organism: NCBI:txid1036808

Sequence (83 aa):
IDFLWVRWYQHMEEDAGLDASALDCVCFPPMADEHAFGFVDPDDVLWGCHIIPQFLHGLQHLDGTGISRCAQDALDWHFYYVN